Protein AF-A5HHJ9-F1 (afdb_monomer)

Mean predicted aligned error: 3.01 Å

Sequence (49 aa):
NQGVFERLVNLKELHLYRNQMKALPAGVFDKLTPLTHLNLERNQLTTIP

Foldseek 3Di:
DAQPCQPVLVDQEDAPAQDADAEDPPCSCVSVVNHPYYHHHNYNHPDDD

Secondary structure (DSSP, 8-state):
---TTTT-TT--EEE-TTS------TTTTTT-TT--EEE-TTS--S---

Structure (mmCIF, N/CA/C/O backbone):
da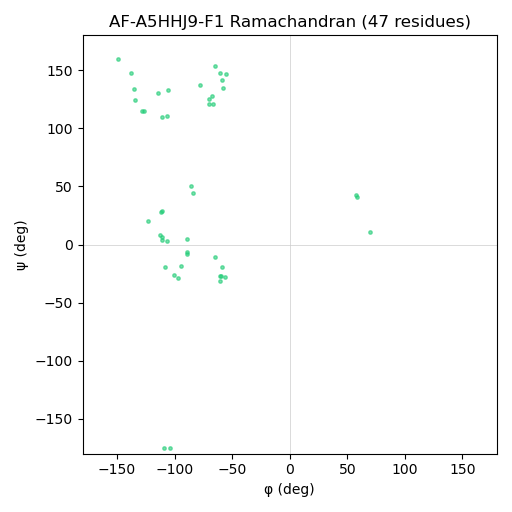ta_AF-A5HHJ9-F1
#
_entry.id   AF-A5HHJ9-F1
#
loop_
_atom_site.group_PDB
_atom_site.id
_atom_site.type_symbol
_atom_site.label_atom_id
_atom_site.label_alt_id
_atom_site.label_comp_id
_atom_site.label_asym_id
_atom_site.label_entity_id
_atom_site.label_seq_id
_atom_site.pdbx_PDB_ins_code
_atom_site.Cartn_x
_atom_site.Cartn_y
_atom_site.Cartn_z
_atom_site.occupancy
_atom_site.B_iso_or_equiv
_atom_site.auth_seq_id
_atom_site.auth_comp_id
_atom_site.auth_asym_id
_atom_site.auth_atom_id
_atom_site.pdbx_PDB_model_num
ATOM 1 N N . ASN A 1 1 ? -5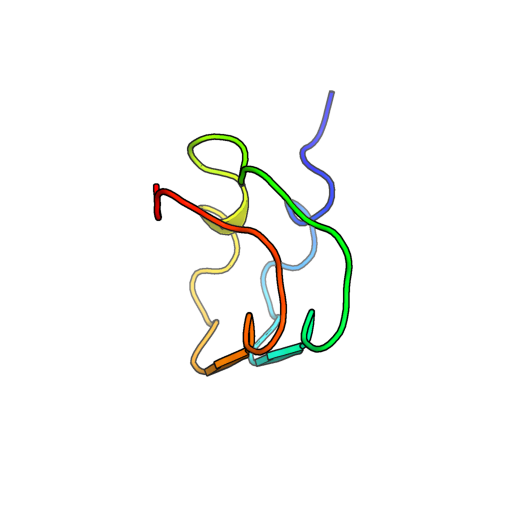.726 17.802 -3.189 1.00 50.44 1 ASN A N 1
ATOM 2 C CA . ASN A 1 1 ? -6.016 16.484 -3.785 1.00 50.44 1 ASN A CA 1
ATOM 3 C C . ASN A 1 1 ? -5.917 15.445 -2.700 1.00 50.44 1 ASN A C 1
ATOM 5 O O . ASN A 1 1 ? -4.844 15.320 -2.130 1.00 50.44 1 ASN A O 1
ATOM 9 N N . GLN A 1 2 ? -7.026 14.781 -2.381 1.00 67.69 2 GLN A N 1
ATOM 10 C CA . GLN A 1 2 ? -6.997 13.651 -1.460 1.00 67.69 2 GLN A CA 1
ATOM 11 C C . GLN A 1 2 ? -6.476 12.414 -2.191 1.00 67.69 2 GLN A C 1
ATOM 13 O O . GLN A 1 2 ? -6.841 12.190 -3.348 1.00 67.69 2 GLN A O 1
ATOM 18 N N . GLY A 1 3 ? -5.610 11.642 -1.540 1.00 83.69 3 GLY A N 1
ATOM 19 C CA . GLY A 1 3 ? -5.127 10.371 -2.077 1.00 83.69 3 GLY A CA 1
ATOM 20 C C . GLY A 1 3 ? -6.291 9.398 -2.286 1.00 83.69 3 GLY A C 1
ATOM 21 O O . GLY A 1 3 ? -7.258 9.411 -1.526 1.00 83.69 3 GLY A O 1
ATOM 22 N N . VAL A 1 4 ? -6.209 8.532 -3.302 1.00 90.62 4 VAL A N 1
ATOM 23 C CA . VAL A 1 4 ? -7.319 7.639 -3.700 1.00 90.62 4 VAL A CA 1
ATOM 24 C C . VAL A 1 4 ? -7.834 6.747 -2.558 1.00 90.62 4 VAL A C 1
ATOM 26 O O . VAL A 1 4 ? -9.016 6.418 -2.520 1.00 90.62 4 VAL A O 1
ATOM 29 N N . PHE A 1 5 ? -6.978 6.4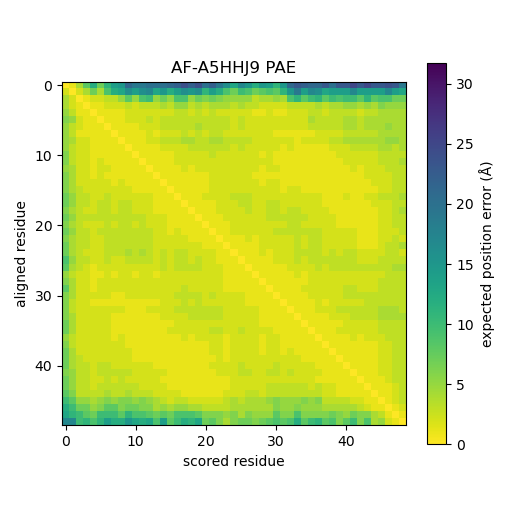16 -1.586 1.00 94.00 5 PHE A N 1
ATOM 30 C CA . PHE A 1 5 ? -7.327 5.589 -0.428 1.00 94.00 5 PHE A CA 1
ATOM 31 C C . PHE A 1 5 ? -7.450 6.368 0.889 1.00 94.00 5 PHE A C 1
ATOM 33 O O . PHE A 1 5 ? -7.713 5.774 1.929 1.00 94.00 5 PHE A O 1
ATOM 40 N N . GLU A 1 6 ? -7.307 7.695 0.873 1.00 92.94 6 GLU A N 1
ATOM 41 C CA . GLU A 1 6 ? -7.180 8.511 2.090 1.00 92.94 6 GLU A CA 1
ATOM 42 C C . GLU A 1 6 ? -8.397 8.407 3.023 1.00 92.94 6 GLU A C 1
ATOM 44 O O . GLU A 1 6 ? -8.265 8.493 4.241 1.00 92.94 6 GLU A O 1
ATOM 49 N N . ARG A 1 7 ? -9.590 8.193 2.456 1.00 94.69 7 ARG A N 1
ATOM 50 C CA . ARG A 1 7 ? -10.845 8.077 3.216 1.00 94.69 7 ARG A CA 1
ATOM 51 C C . ARG A 1 7 ? -11.166 6.653 3.664 1.00 94.69 7 ARG A C 1
ATOM 53 O O . ARG A 1 7 ? -12.106 6.461 4.431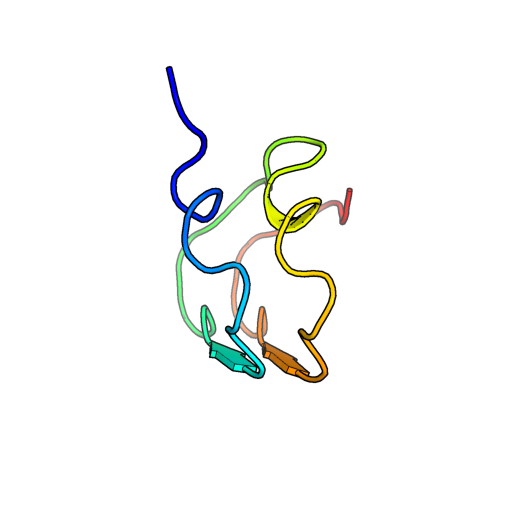 1.00 94.69 7 ARG A O 1
ATOM 60 N N . LEU A 1 8 ? -10.411 5.654 3.212 1.00 95.50 8 LEU A N 1
ATOM 61 C CA . LEU A 1 8 ? -10.644 4.246 3.538 1.00 95.50 8 LEU A CA 1
ATOM 62 C C . LEU A 1 8 ? -10.005 3.876 4.887 1.00 95.50 8 LEU A C 1
ATOM 64 O O . LEU A 1 8 ? -9.386 2.828 5.034 1.00 95.50 8 LEU A O 1
ATOM 68 N N . VAL A 1 9 ? -10.178 4.735 5.892 1.00 95.06 9 VAL A N 1
ATOM 69 C CA . VAL A 1 9 ? -9.498 4.663 7.198 1.00 95.06 9 VAL A CA 1
ATOM 70 C C . VAL A 1 9 ? -9.857 3.431 8.031 1.00 95.06 9 VAL A C 1
ATOM 72 O O . VAL A 1 9 ? -9.207 3.173 9.031 1.00 95.06 9 VAL A O 1
ATOM 75 N N . ASN A 1 10 ? -10.878 2.671 7.626 1.00 97.69 10 ASN A N 1
ATOM 76 C CA . ASN A 1 10 ? -11.310 1.428 8.272 1.00 97.69 10 ASN A CA 1
ATOM 77 C C . ASN A 1 10 ? -11.026 0.176 7.421 1.00 97.69 10 ASN A C 1
ATOM 79 O O . ASN A 1 10 ? -11.485 -0.915 7.762 1.00 97.69 10 ASN A O 1
ATOM 83 N N . LEU A 1 11 ? -10.330 0.318 6.287 1.00 98.12 11 LEU A N 1
ATOM 84 C CA . LEU A 1 11 ? -10.061 -0.790 5.375 1.00 98.12 11 LEU A CA 1
ATOM 85 C C . LEU A 1 11 ? -9.073 -1.775 6.006 1.00 98.12 11 LEU A C 1
ATOM 87 O O . LEU A 1 11 ? -7.979 -1.390 6.406 1.00 98.12 11 LEU A O 1
ATOM 91 N N . LYS A 1 12 ? -9.463 -3.050 6.065 1.00 98.50 12 LYS A N 1
ATOM 92 C CA . LYS A 1 12 ? -8.623 -4.139 6.589 1.00 98.50 12 LYS A CA 1
ATOM 93 C C . LYS A 1 12 ? -7.896 -4.907 5.495 1.00 98.50 12 LYS A C 1
ATOM 95 O O . LYS A 1 12 ? -6.805 -5.418 5.726 1.00 98.50 12 LYS A O 1
ATOM 100 N N . GLU A 1 13 ? -8.478 -4.960 4.302 1.00 98.56 13 GLU A N 1
ATOM 101 C CA . GLU A 1 13 ? -7.913 -5.691 3.174 1.00 98.56 13 GLU A CA 1
ATOM 102 C C . GLU A 1 13 ? -7.980 -4.866 1.892 1.00 98.56 13 GLU A C 1
ATOM 104 O O . GLU A 1 13 ? -9.023 -4.299 1.560 1.00 98.56 13 GLU A O 1
ATOM 109 N N . LEU A 1 14 ? -6.870 -4.831 1.157 1.00 97.62 14 LEU A N 1
ATOM 110 C CA . LEU A 1 14 ? -6.751 -4.169 -0.134 1.00 97.62 14 LEU A CA 1
ATOM 111 C C . LEU A 1 14 ? -6.165 -5.145 -1.151 1.00 97.62 14 LEU A C 1
ATOM 113 O O . LEU A 1 14 ? -5.012 -5.564 -1.056 1.00 97.62 14 LEU A O 1
ATOM 117 N N . HIS A 1 15 ? -6.971 -5.491 -2.151 1.00 97.94 15 HIS A N 1
ATOM 118 C CA . HIS A 1 15 ? -6.611 -6.444 -3.195 1.00 97.94 15 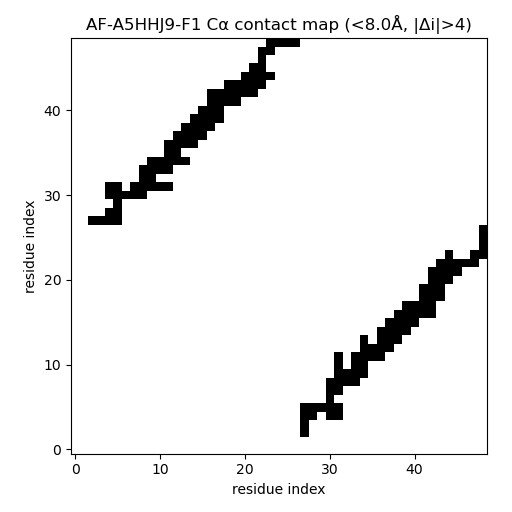HIS A CA 1
ATOM 119 C C . HIS A 1 15 ? -6.446 -5.714 -4.529 1.00 97.94 15 HIS A C 1
ATOM 121 O O . HIS A 1 15 ? -7.421 -5.261 -5.119 1.00 97.94 15 HIS A O 1
ATOM 127 N N . LEU A 1 16 ? -5.206 -5.608 -5.006 1.00 96.50 16 LEU A N 1
ATOM 128 C CA . LEU A 1 16 ? -4.830 -4.980 -6.280 1.00 96.50 16 LEU A CA 1
ATOM 129 C C . LEU A 1 16 ? -4.061 -5.957 -7.189 1.00 96.50 16 LEU A C 1
ATOM 131 O O . LEU A 1 16 ? -3.336 -5.541 -8.099 1.00 96.50 16 LEU A O 1
ATOM 135 N N . TYR A 1 17 ? -4.197 -7.258 -6.939 1.00 97.62 17 TYR A N 1
ATOM 136 C CA . TYR A 1 17 ? -3.510 -8.308 -7.682 1.00 97.62 17 TYR A CA 1
ATOM 137 C C . TYR A 1 17 ? -3.953 -8.365 -9.152 1.00 97.62 17 TYR A C 1
ATOM 139 O O . TYR A 1 17 ? -5.076 -7.988 -9.485 1.00 97.62 17 TYR A O 1
ATOM 147 N N . ARG A 1 18 ? -3.072 -8.868 -10.030 1.00 98.06 18 ARG A N 1
ATOM 148 C CA . ARG A 1 18 ? -3.305 -9.006 -11.487 1.00 98.06 18 ARG A CA 1
ATOM 149 C C . ARG A 1 18 ? -3.634 -7.686 -12.193 1.00 98.06 18 ARG A C 1
ATOM 151 O O . ARG A 1 18 ? -4.469 -7.649 -13.094 1.00 98.06 18 ARG A O 1
ATOM 158 N N . ASN A 1 19 ? -2.939 -6.619 -11.812 1.00 97.25 19 ASN A N 1
ATOM 159 C CA . ASN A 1 19 ? -2.993 -5.333 -12.503 1.00 97.25 19 ASN A CA 1
ATOM 160 C C . ASN A 1 19 ? -1.675 -5.045 -13.243 1.00 97.25 19 ASN A C 1
ATOM 162 O O . ASN A 1 19 ? -0.779 -5.882 -13.335 1.00 97.25 19 ASN A O 1
ATOM 166 N N . GLN A 1 20 ? -1.569 -3.854 -13.829 1.00 97.50 20 GLN A N 1
ATOM 167 C CA . GLN A 1 20 ? -0.398 -3.416 -14.598 1.00 97.50 20 GLN A CA 1
ATOM 168 C C . GLN A 1 20 ? 0.361 -2.286 -13.887 1.00 97.50 20 GLN A C 1
ATOM 170 O O . GLN A 1 20 ? 0.973 -1.437 -14.534 1.00 97.50 20 GLN A O 1
ATOM 175 N N . MET A 1 21 ? 0.293 -2.234 -12.552 1.00 95.38 21 MET A N 1
ATOM 176 C CA . MET A 1 21 ? 0.944 -1.172 -11.786 1.00 95.38 21 MET A CA 1
ATOM 177 C C . MET A 1 21 ? 2.463 -1.300 -11.894 1.00 95.38 21 MET A C 1
ATOM 179 O O . MET A 1 21 ? 3.010 -2.369 -11.632 1.00 95.38 21 MET A O 1
ATOM 183 N N . LYS A 1 22 ? 3.129 -0.202 -12.268 1.00 95.75 22 LYS A N 1
ATOM 184 C CA . LYS A 1 22 ? 4.596 -0.116 -12.405 1.00 95.75 22 LYS A CA 1
ATOM 185 C C . LYS A 1 22 ? 5.275 0.548 -11.210 1.00 95.75 22 LYS A C 1
ATOM 187 O O . LYS A 1 22 ? 6.436 0.282 -10.932 1.00 95.75 22 LYS A O 1
ATOM 192 N N . ALA A 1 23 ? 4.540 1.401 -10.507 1.00 93.62 23 ALA A N 1
ATOM 193 C CA . ALA A 1 23 ? 4.993 2.086 -9.311 1.00 93.62 23 ALA A CA 1
ATOM 194 C C . ALA A 1 23 ? 3.806 2.326 -8.377 1.00 93.62 23 ALA A C 1
ATOM 196 O O . ALA A 1 23 ? 2.651 2.345 -8.812 1.00 93.62 23 ALA A O 1
ATOM 197 N N . LEU A 1 24 ? 4.118 2.549 -7.106 1.00 92.62 24 LEU A N 1
ATOM 198 C CA . LEU A 1 24 ? 3.178 3.013 -6.097 1.00 92.62 24 LEU A CA 1
ATOM 199 C C . LEU A 1 24 ? 3.621 4.409 -5.650 1.00 92.62 24 LEU A C 1
ATOM 201 O O . LEU A 1 24 ? 4.806 4.591 -5.362 1.00 92.62 24 LEU A O 1
ATOM 205 N N . PRO A 1 25 ? 2.720 5.405 -5.608 1.00 91.00 25 PRO A N 1
ATOM 206 C CA . PRO A 1 25 ? 3.059 6.704 -5.046 1.00 91.00 25 PRO A CA 1
ATOM 207 C C . PRO A 1 25 ? 3.508 6.559 -3.588 1.00 91.00 25 PRO A C 1
ATOM 209 O O . PRO A 1 25 ? 2.928 5.773 -2.835 1.00 91.00 25 PRO A O 1
ATOM 212 N N . ALA A 1 26 ? 4.511 7.335 -3.179 1.00 89.69 26 ALA A N 1
ATOM 213 C CA . ALA A 1 26 ? 4.939 7.367 -1.785 1.00 89.69 26 ALA A CA 1
ATOM 214 C C . ALA A 1 26 ? 3.759 7.761 -0.883 1.00 89.69 26 ALA A C 1
ATOM 216 O O . ALA A 1 26 ? 2.994 8.673 -1.207 1.00 89.69 26 ALA A O 1
ATOM 217 N N . GLY A 1 27 ? 3.593 7.040 0.223 1.00 91.38 27 GLY A N 1
ATOM 218 C CA . GLY A 1 27 ? 2.538 7.300 1.198 1.00 91.38 27 GLY A CA 1
ATOM 219 C C . GLY A 1 27 ? 1.1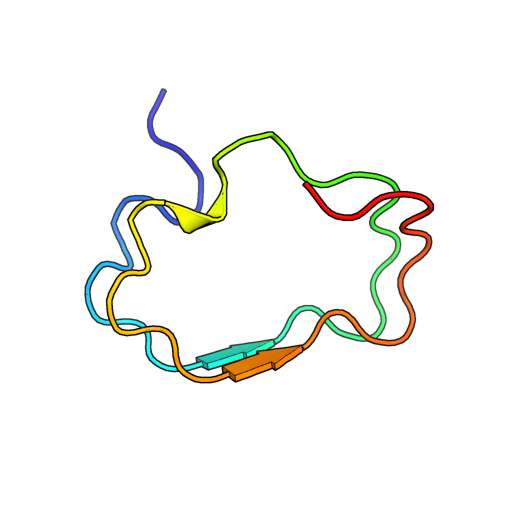10 6.978 0.741 1.00 91.38 27 GLY A C 1
ATOM 220 O O . GLY A 1 27 ? 0.147 7.322 1.428 1.00 91.38 27 GLY A O 1
ATOM 221 N N . VAL A 1 28 ? 0.925 6.295 -0.400 1.00 92.88 28 VAL A N 1
ATOM 222 C CA . VAL A 1 28 ? -0.415 5.969 -0.934 1.00 92.88 28 VAL A CA 1
ATOM 223 C C . VAL A 1 28 ? -1.273 5.139 0.036 1.00 92.88 28 VAL A C 1
ATOM 225 O O . VAL A 1 28 ? -2.500 5.147 -0.070 1.00 92.88 28 VAL A O 1
ATOM 228 N N . PHE A 1 29 ? -0.649 4.474 1.013 1.00 93.38 29 PHE A N 1
ATOM 229 C CA . PHE A 1 29 ? -1.314 3.655 2.027 1.00 93.38 29 PHE A CA 1
ATOM 230 C C . PHE A 1 29 ? -1.262 4.239 3.450 1.00 93.38 29 PHE A C 1
ATOM 232 O O . PHE A 1 29 ? -1.781 3.607 4.363 1.00 93.38 29 PHE A O 1
ATOM 239 N N . ASP A 1 30 ? -0.715 5.441 3.666 1.00 92.81 30 ASP A N 1
ATOM 240 C CA . ASP A 1 30 ? -0.433 5.978 5.015 1.00 92.81 30 ASP A CA 1
ATOM 241 C C . ASP A 1 30 ? -1.669 6.108 5.916 1.00 92.81 30 ASP A C 1
ATOM 243 O O . ASP A 1 30 ? -1.572 6.076 7.142 1.00 92.81 30 ASP A O 1
ATOM 247 N N . LYS A 1 31 ? -2.854 6.290 5.320 1.00 95.12 31 LYS A N 1
ATOM 248 C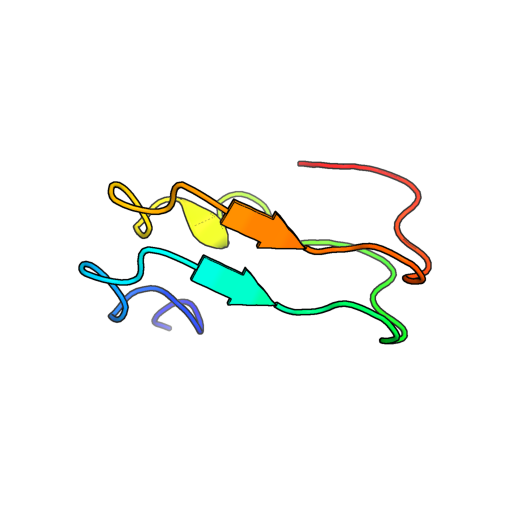 CA . LYS A 1 31 ? -4.121 6.397 6.062 1.00 95.12 31 LYS A CA 1
ATOM 249 C C . LYS A 1 31 ? -4.808 5.058 6.309 1.00 95.12 31 LYS A C 1
ATOM 251 O O . LYS A 1 31 ? -5.792 5.019 7.043 1.00 95.12 31 LYS A O 1
ATOM 256 N N . LEU A 1 32 ? -4.297 3.971 5.738 1.00 95.44 32 LEU A N 1
ATOM 257 C CA . LEU A 1 32 ? -4.836 2.625 5.902 1.00 95.44 32 LEU A CA 1
ATOM 258 C C . LEU A 1 32 ? -4.266 1.964 7.166 1.00 95.44 32 LEU A C 1
ATOM 260 O O . LEU A 1 32 ? -3.752 0.852 7.121 1.00 95.44 32 LEU A O 1
ATOM 264 N N . THR A 1 33 ? -4.331 2.656 8.306 1.00 95.44 33 THR A N 1
ATOM 265 C CA . THR A 1 33 ? -3.740 2.176 9.567 1.00 95.44 33 THR A CA 1
ATOM 266 C C . THR A 1 33 ? -4.307 0.840 10.073 1.00 95.44 33 THR A C 1
ATOM 268 O O . THR A 1 33 ? -3.552 0.120 10.724 1.00 95.44 33 THR A O 1
ATOM 271 N N . PRO A 1 34 ? -5.564 0.437 9.776 1.00 97.88 34 PRO A N 1
ATOM 272 C CA . PRO A 1 34 ? -6.072 -0.888 10.147 1.00 97.88 34 PRO A CA 1
ATOM 273 C C . PRO A 1 34 ? -5.820 -1.979 9.098 1.00 97.88 34 PRO A C 1
ATOM 275 O O . PRO A 1 34 ? -6.333 -3.088 9.264 1.00 97.88 34 PRO A O 1
ATOM 278 N N . LEU A 1 35 ? -5.105 -1.681 8.007 1.00 97.75 35 LEU A N 1
ATOM 279 C CA . LEU A 1 35 ? -4.867 -2.632 6.926 1.00 97.75 35 LEU A CA 1
ATOM 280 C C . LEU A 1 35 ? -3.996 -3.784 7.424 1.00 97.75 35 LEU A C 1
ATOM 282 O O . LEU A 1 35 ? -2.864 -3.589 7.854 1.00 97.75 35 LEU A O 1
ATOM 286 N N . THR A 1 36 ? -4.524 -4.997 7.336 1.00 98.19 36 THR A N 1
ATOM 287 C CA . THR A 1 36 ? -3.823 -6.224 7.723 1.00 98.19 36 THR A CA 1
ATOM 288 C C . THR A 1 36 ? -3.433 -7.069 6.519 1.00 98.19 36 THR A C 1
ATOM 290 O O . THR A 1 36 ? -2.520 -7.882 6.627 1.00 98.19 36 THR A O 1
ATOM 293 N N . HIS A 1 37 ? -4.077 -6.859 5.366 1.00 98.31 37 HIS A N 1
ATOM 294 C CA . HIS A 1 37 ? -3.772 -7.589 4.138 1.00 98.31 37 HIS A CA 1
ATOM 295 C C . HIS A 1 37 ? -3.681 -6.647 2.938 1.00 98.31 37 HIS A C 1
ATOM 297 O O . HIS A 1 37 ? -4.627 -5.929 2.613 1.00 98.31 37 HIS A O 1
ATOM 303 N N . LEU A 1 38 ? -2.546 -6.696 2.243 1.00 96.81 38 LEU A N 1
ATOM 304 C CA . LEU A 1 38 ? -2.312 -5.994 0.987 1.00 96.81 38 LEU A CA 1
ATOM 305 C C . LEU A 1 38 ? -1.839 -7.000 -0.061 1.00 96.81 38 LEU A C 1
ATOM 307 O O . LEU A 1 38 ? -0.753 -7.563 0.066 1.00 96.81 38 LEU A O 1
ATOM 311 N N . ASN A 1 39 ? -2.638 -7.214 -1.104 1.00 97.62 39 ASN A N 1
ATOM 312 C CA . ASN A 1 39 ? -2.269 -8.100 -2.202 1.00 97.62 39 ASN A CA 1
ATOM 313 C C . ASN A 1 39 ? -1.907 -7.299 -3.458 1.00 97.62 39 ASN A C 1
ATOM 315 O O . ASN A 1 39 ? -2.773 -6.707 -4.103 1.00 97.62 39 ASN A O 1
ATOM 319 N N . LEU A 1 40 ? -0.621 -7.322 -3.811 1.00 96.81 40 LEU A N 1
ATOM 320 C CA . LEU A 1 40 ? -0.048 -6.674 -4.996 1.00 96.81 40 LEU A CA 1
ATOM 321 C C . LEU A 1 40 ? 0.478 -7.685 -6.030 1.00 96.81 40 LEU A C 1
ATOM 323 O O . LEU A 1 40 ? 1.123 -7.284 -7.000 1.00 96.81 40 LEU A O 1
ATOM 327 N N . GLU A 1 41 ? 0.222 -8.984 -5.847 1.00 96.62 41 GLU A N 1
ATOM 328 C CA . GLU A 1 41 ? 0.757 -10.051 -6.700 1.00 96.62 41 GLU A CA 1
ATOM 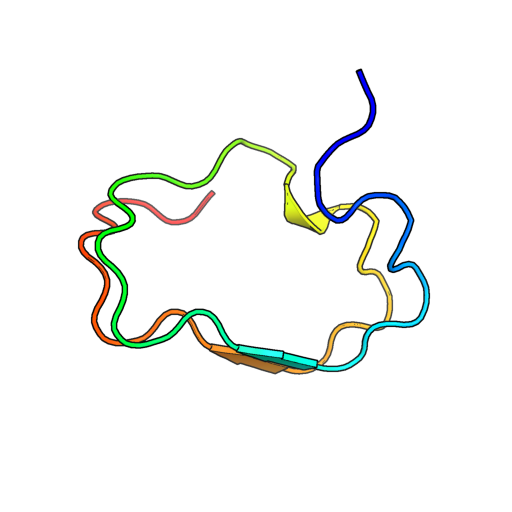329 C C . GLU A 1 41 ? 0.413 -9.824 -8.182 1.00 96.62 41 GLU A C 1
ATOM 331 O O . GLU A 1 41 ? -0.661 -9.324 -8.526 1.00 96.62 41 GLU A O 1
ATOM 336 N N . ARG A 1 42 ? 1.308 -10.235 -9.088 1.00 97.50 42 ARG A N 1
ATOM 337 C CA . ARG A 1 42 ? 1.113 -10.127 -10.547 1.00 97.50 42 ARG A CA 1
ATOM 338 C C . ARG A 1 42 ? 0.865 -8.688 -11.013 1.00 97.50 42 ARG A C 1
ATOM 340 O O . ARG A 1 42 ? 0.003 -8.451 -11.853 1.00 97.50 42 ARG A O 1
ATOM 347 N N . ASN A 1 43 ? 1.629 -7.752 -10.457 1.00 97.69 43 ASN A N 1
ATOM 348 C CA . ASN A 1 43 ? 1.840 -6.416 -11.013 1.00 97.69 43 ASN A CA 1
ATOM 349 C C . ASN A 1 43 ? 3.232 -6.320 -11.662 1.00 97.69 43 ASN A C 1
ATOM 351 O O . ASN A 1 43 ? 3.954 -7.310 -11.750 1.00 97.69 43 ASN A O 1
ATOM 355 N N . GLN A 1 44 ? 3.609 -5.130 -12.127 1.00 97.75 44 GLN A N 1
ATOM 356 C CA . GLN A 1 44 ? 4.905 -4.827 -12.749 1.00 97.75 44 GLN A CA 1
ATOM 357 C C . GLN A 1 44 ? 5.750 -3.918 -11.839 1.00 97.75 44 GLN A C 1
ATOM 359 O O . GLN A 1 44 ? 6.528 -3.097 -12.321 1.00 97.75 44 GLN A O 1
ATOM 364 N N . LEU A 1 45 ? 5.546 -4.018 -10.521 1.00 96.06 45 LEU A N 1
ATOM 365 C CA . LEU A 1 45 ? 6.249 -3.205 -9.534 1.00 96.06 45 LEU A CA 1
ATOM 366 C C . LEU A 1 45 ? 7.715 -3.630 -9.474 1.00 96.06 45 LEU A C 1
ATOM 368 O O . LEU A 1 45 ? 8.020 -4.783 -9.178 1.00 96.06 45 LEU A O 1
ATOM 372 N N . THR A 1 46 ? 8.618 -2.692 -9.737 1.00 91.12 46 THR A N 1
ATOM 373 C CA . THR A 1 46 ? 10.068 -2.904 -9.598 1.00 91.12 46 THR A CA 1
ATOM 374 C C . THR A 1 46 ? 10.592 -2.451 -8.242 1.00 91.12 46 THR A C 1
ATOM 376 O O . THR A 1 46 ? 11.682 -2.840 -7.834 1.00 91.12 46 THR A O 1
ATOM 379 N N . THR A 1 47 ? 9.821 -1.617 -7.549 1.00 85.00 47 THR A N 1
ATOM 380 C CA . THR A 1 47 ? 10.112 -1.119 -6.210 1.00 85.00 47 THR A CA 1
ATOM 381 C C . THR A 1 47 ? 8.842 -1.141 -5.372 1.00 85.00 47 THR A C 1
ATOM 383 O O . THR A 1 47 ? 7.731 -0.966 -5.884 1.00 85.00 47 THR A O 1
ATOM 386 N N . ILE A 1 48 ? 9.018 -1.369 -4.076 1.00 75.00 48 ILE A N 1
ATOM 387 C CA . ILE A 1 48 ? 7.983 -1.161 -3.067 1.00 75.00 48 ILE A CA 1
ATOM 388 C C . ILE A 1 48 ? 8.377 0.124 -2.316 1.00 75.00 48 ILE A C 1
ATOM 390 O O . ILE A 1 48 ? 9.571 0.281 -2.040 1.00 75.00 48 ILE A O 1
ATOM 394 N N . PRO A 1 49 ? 7.438 1.064 -2.098 1.00 70.56 49 PRO A N 1
ATOM 395 C CA . PRO A 1 49 ? 7.692 2.306 -1.371 1.00 70.56 49 PRO A CA 1
ATOM 396 C C . PRO A 1 49 ? 7.979 2.078 0.116 1.00 70.56 49 PRO A C 1
ATOM 398 O O . PRO A 1 49 ? 7.557 1.028 0.653 1.00 70.56 49 PRO A O 1
#

InterPro domains:
  IPR001611 Leucine-rich repeat [PF13855] (2-45)
  IPR003591 Leucine-rich repeat, typical subtype [SM00369] (8-31)
  IPR003591 Leucine-rich repeat, typical subtype [SM00369] (32-49)
  IPR032675 Leucine-rich repeat domain superfamily [G3DSA:3.80.10.10] (1-49)
  IPR050328 Multifunctional Developmental and Immune Receptor [PTHR24373] (2-48)

pLDDT: mean 92.76, std 9.02, range [50.44, 98.56]

Radius of gyration: 10.9 Å; Cα contacts (8 Å, |Δi|>4): 79; chains: 1; bounding box: 21×27×25 Å

Organism: Petromyzon marinus (NCBI:txid7757)

Solvent-accessible surface area (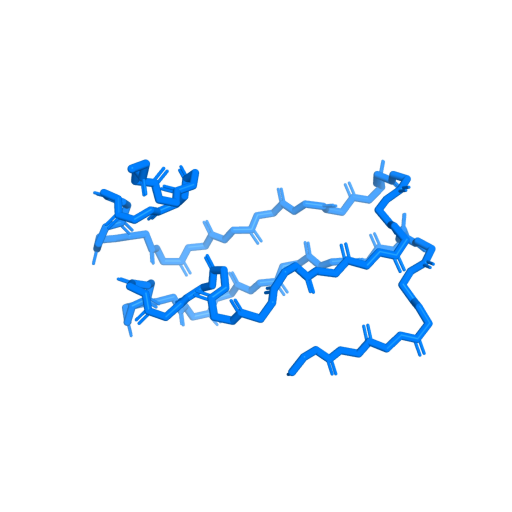backbone atoms only — not comparable to full-atom values): 3121 Å² total; per-residue (Å²): 136,82,59,97,44,52,83,44,49,79,38,41,68,48,83,55,50,73,41,82,46,53,68,64,68,77,71,64,60,69,46,32,76,57,48,79,42,78,40,61,53,65,43,56,55,83,59,82,121

Nearest PDB structures (foldseek):
  4po4-assembly2_B  TM=9.853E-01  e=1.780E-03  Lampetra planeri
  2o6r-assembly1_A  TM=9.428E-01  e=1.549E-03  Eptatretus burgeri
  4xgo-assembly1_A  TM=9.257E-01  e=1.012E-01  Anopheles gambiae
  4ufr-assembly1_A  TM=9.621E-01  e=1.895E-01  Homo sapiens
  5az5-assembly2_D  TM=7.526E-01  e=4.372E-01  Homo sapiens